Protein AF-A0A2W7R9S5-F1 (afdb_monomer_lite)

Structure (mmCIF, N/CA/C/O backbone):
data_AF-A0A2W7R9S5-F1
#
_entry.id   AF-A0A2W7R9S5-F1
#
loop_
_atom_site.group_PDB
_atom_site.id
_atom_site.type_symbol
_atom_site.label_atom_id
_atom_site.label_alt_id
_atom_site.label_comp_id
_atom_site.label_asym_id
_atom_site.label_entity_id
_atom_site.label_seq_id
_atom_site.pdbx_PDB_ins_code
_atom_site.Cartn_x
_atom_site.Cartn_y
_atom_site.Cartn_z
_atom_site.occupancy
_atom_site.B_iso_or_equiv
_atom_site.auth_seq_id
_atom_site.auth_comp_id
_atom_site.auth_asym_id
_atom_site.auth_atom_id
_atom_site.pdbx_PDB_model_num
ATOM 1 N N . MET A 1 1 ? 8.531 -10.442 -24.706 1.00 44.12 1 MET A N 1
ATOM 2 C CA . MET A 1 1 ? 7.177 -10.803 -24.237 1.00 44.12 1 MET A CA 1
ATOM 3 C C . MET A 1 1 ? 6.859 -9.852 -23.107 1.00 44.12 1 MET A C 1
ATOM 5 O O . MET A 1 1 ? 7.542 -9.917 -22.096 1.00 44.12 1 MET A O 1
ATOM 9 N N . ASN A 1 2 ? 5.912 -8.936 -23.299 1.00 53.72 2 ASN A N 1
ATOM 10 C CA . ASN A 1 2 ? 5.461 -8.076 -22.207 1.00 53.72 2 ASN A CA 1
ATOM 11 C C . ASN A 1 2 ? 4.530 -8.932 -21.348 1.00 53.72 2 ASN A C 1
ATOM 13 O O . ASN A 1 2 ? 3.397 -9.191 -21.748 1.00 53.72 2 ASN A O 1
ATOM 17 N N . GLY A 1 3 ? 5.057 -9.484 -20.255 1.00 62.78 3 GLY A N 1
ATOM 18 C CA . GLY A 1 3 ? 4.262 -10.271 -19.316 1.00 62.78 3 GLY A CA 1
ATOM 19 C C . GLY A 1 3 ? 3.148 -9.416 -18.717 1.00 62.78 3 GLY A C 1
ATOM 20 O O . GLY A 1 3 ? 3.340 -8.224 -18.473 1.00 62.78 3 GLY A O 1
ATOM 21 N N . LEU A 1 4 ? 1.980 -10.016 -18.497 1.00 78.75 4 LEU A N 1
ATOM 22 C CA . LEU A 1 4 ? 0.917 -9.368 -17.738 1.00 78.75 4 LEU A CA 1
ATOM 23 C C . LEU A 1 4 ? 1.326 -9.297 -16.260 1.00 78.75 4 LEU A C 1
ATOM 25 O O . LEU A 1 4 ? 1.887 -10.251 -15.711 1.00 78.75 4 LEU A O 1
ATOM 29 N N . TYR A 1 5 ? 1.027 -8.177 -15.613 1.00 82.12 5 TYR A N 1
ATOM 30 C CA . TYR A 1 5 ? 1.313 -7.945 -14.201 1.00 82.12 5 TYR A CA 1
ATOM 31 C C . TYR A 1 5 ? 0.081 -7.404 -13.482 1.00 82.12 5 TYR A C 1
ATOM 33 O O . TYR A 1 5 ? -0.820 -6.841 -14.104 1.00 82.12 5 TYR A O 1
ATOM 41 N N . GLU A 1 6 ? 0.066 -7.559 -12.163 1.00 84.19 6 GLU A N 1
ATOM 42 C CA . GLU A 1 6 ? -0.898 -6.911 -11.273 1.00 84.19 6 GLU A CA 1
ATOM 43 C C . GLU A 1 6 ? -0.166 -6.050 -10.247 1.00 84.19 6 GLU A C 1
ATOM 45 O O . GLU A 1 6 ? 0.884 -6.443 -9.730 1.00 84.19 6 GLU A O 1
ATOM 50 N N . GLY A 1 7 ? -0.729 -4.877 -9.956 1.00 83.62 7 GLY A N 1
ATOM 51 C CA . GLY A 1 7 ? -0.344 -4.065 -8.808 1.00 83.62 7 GLY A CA 1
ATOM 52 C C . GLY A 1 7 ? -1.130 -4.494 -7.572 1.00 83.62 7 GLY A C 1
ATOM 53 O O . GLY A 1 7 ? -2.324 -4.778 -7.669 1.00 83.62 7 GLY A O 1
ATOM 54 N N . TYR A 1 8 ? -0.477 -4.536 -6.418 1.00 85.25 8 TYR A N 1
ATOM 55 C CA . TYR A 1 8 ? -1.111 -4.884 -5.153 1.00 85.25 8 TYR A CA 1
ATOM 56 C C . TYR A 1 8 ? -0.517 -4.103 -3.986 1.00 85.25 8 TYR A C 1
ATOM 58 O O . TYR A 1 8 ? 0.637 -3.668 -4.032 1.00 85.25 8 TYR A O 1
ATOM 66 N N . HIS A 1 9 ? -1.317 -3.945 -2.935 1.00 86.25 9 HIS A N 1
ATOM 67 C CA . HIS A 1 9 ? -0.912 -3.311 -1.688 1.00 86.25 9 HIS A CA 1
ATOM 68 C C . HIS A 1 9 ? -0.803 -4.351 -0.573 1.00 86.25 9 HIS A C 1
ATOM 70 O O . HIS A 1 9 ? -1.650 -5.238 -0.469 1.00 86.25 9 HIS A O 1
ATOM 76 N N . ILE A 1 10 ? 0.221 -4.241 0.270 1.00 88.12 10 ILE A N 1
ATOM 77 C CA . ILE A 1 10 ? 0.314 -4.970 1.539 1.00 88.12 10 ILE A CA 1
ATOM 78 C C . ILE A 1 10 ? 0.270 -3.946 2.664 1.00 88.12 10 ILE A C 1
ATOM 80 O O . ILE A 1 10 ? 1.093 -3.034 2.672 1.00 88.12 10 ILE A O 1
ATOM 84 N N . PHE A 1 11 ? -0.634 -4.132 3.624 1.00 88.88 11 PHE A N 1
ATOM 85 C CA . PHE A 1 11 ? -0.638 -3.368 4.869 1.00 88.88 11 PHE A CA 1
ATOM 86 C C . PHE A 1 11 ? -0.362 -4.267 6.070 1.00 88.88 11 PHE A C 1
ATOM 88 O O . PHE A 1 11 ? -0.936 -5.349 6.211 1.00 88.88 11 PHE A O 1
ATOM 95 N N . GLU A 1 12 ? 0.518 -3.792 6.944 1.00 90.44 12 GLU A N 1
ATOM 96 C CA . GLU A 1 12 ? 0.793 -4.366 8.257 1.00 90.44 12 GLU A CA 1
ATOM 97 C C . GLU A 1 12 ? 0.348 -3.358 9.319 1.00 90.44 12 GLU A C 1
ATOM 99 O O . GLU A 1 12 ? 0.899 -2.258 9.396 1.00 90.44 12 GLU A O 1
ATOM 104 N N . PHE A 1 13 ? -0.661 -3.726 10.109 1.00 87.75 13 PHE A N 1
ATOM 105 C CA . PHE A 1 13 ? -1.199 -2.907 11.197 1.00 87.75 13 PHE A CA 1
ATOM 106 C C . PHE A 1 13 ? -0.615 -3.380 12.525 1.00 87.75 13 PHE A C 1
ATOM 108 O O . PHE A 1 13 ? -0.644 -4.574 12.824 1.00 87.75 13 PHE A O 1
ATOM 115 N N . LYS A 1 14 ? -0.090 -2.448 13.317 1.00 90.12 14 LYS A N 1
ATOM 116 C CA . LYS A 1 14 ? 0.531 -2.728 14.613 1.00 90.12 14 LYS A CA 1
ATOM 117 C C . LYS A 1 14 ? -0.383 -2.296 15.753 1.00 90.12 14 LYS A C 1
ATOM 119 O O . LYS A 1 14 ? -1.074 -1.289 15.654 1.00 90.12 14 LYS A O 1
ATOM 124 N N . GLU A 1 15 ? -0.320 -3.012 16.875 1.00 88.31 15 GLU A N 1
ATOM 125 C CA . GLU A 1 15 ? -1.142 -2.730 18.065 1.00 88.31 15 GLU A CA 1
ATOM 126 C C . GLU A 1 15 ? -0.933 -1.321 18.650 1.00 88.31 15 GLU A C 1
ATOM 128 O O . GLU A 1 15 ? -1.800 -0.808 19.353 1.00 88.31 15 GLU A O 1
ATOM 133 N N . ASP A 1 16 ? 0.195 -0.673 18.345 1.00 92.31 16 ASP A N 1
ATOM 134 C CA . ASP A 1 16 ? 0.508 0.695 18.773 1.00 92.31 16 ASP A CA 1
ATOM 135 C C . ASP A 1 16 ? -0.226 1.791 17.971 1.00 92.31 16 ASP A C 1
ATOM 137 O O . ASP A 1 16 ? -0.006 2.980 18.210 1.00 92.31 16 ASP A O 1
ATOM 141 N N . GLY A 1 17 ? -1.104 1.411 17.035 1.00 90.94 17 GLY A N 1
ATOM 142 C CA . GLY A 1 17 ? -1.856 2.339 16.188 1.00 90.94 17 GLY A CA 1
ATOM 143 C C . GLY A 1 17 ? -1.077 2.833 14.967 1.00 90.94 17 GLY A C 1
ATOM 144 O O . GLY A 1 17 ? -1.522 3.763 14.289 1.00 90.94 17 GLY A O 1
ATOM 145 N N . THR A 1 18 ? 0.077 2.234 14.661 1.00 94.62 18 THR A N 1
ATOM 146 C CA . THR A 1 18 ? 0.849 2.529 13.447 1.00 94.62 18 THR A CA 1
ATOM 147 C C . THR A 1 18 ? 0.656 1.468 12.368 1.00 94.62 18 THR A C 1
ATOM 149 O O . THR A 1 18 ? 0.285 0.326 12.640 1.00 94.62 18 THR A O 1
ATOM 152 N N . TYR A 1 19 ? 0.904 1.840 11.115 1.00 92.75 19 TYR A N 1
ATOM 153 C CA . TYR A 1 19 ? 0.874 0.906 9.994 1.00 92.75 19 TYR A CA 1
ATOM 154 C C . TYR A 1 19 ? 2.084 1.079 9.076 1.00 92.75 19 TYR A C 1
ATOM 156 O O . TYR A 1 19 ? 2.694 2.150 9.023 1.00 92.75 19 TYR A O 1
ATOM 164 N N . ILE A 1 20 ? 2.401 0.019 8.333 1.00 93.38 20 ILE A N 1
ATOM 165 C CA . ILE A 1 20 ? 3.337 0.035 7.204 1.00 93.38 20 ILE A CA 1
ATOM 166 C C . ILE A 1 20 ? 2.580 -0.414 5.954 1.00 93.38 20 ILE A C 1
ATOM 168 O O . ILE A 1 20 ? 1.843 -1.399 5.999 1.00 93.38 20 ILE A O 1
ATOM 172 N N . GLY A 1 21 ? 2.753 0.308 4.850 1.00 91.06 21 GLY A N 1
ATOM 173 C CA . GLY A 1 21 ? 2.172 0.008 3.547 1.00 91.06 21 GLY A CA 1
ATOM 174 C C . GLY A 1 21 ? 3.238 -0.217 2.480 1.00 91.06 21 GLY A C 1
ATOM 175 O O . GLY A 1 21 ? 4.208 0.532 2.389 1.00 91.06 21 GLY A O 1
ATOM 176 N N . GLU A 1 22 ? 3.047 -1.228 1.638 1.00 92.38 22 GLU A N 1
ATOM 177 C CA . GLU A 1 22 ? 3.882 -1.487 0.463 1.00 92.38 22 GLU A CA 1
ATOM 178 C C . GLU A 1 22 ? 3.009 -1.558 -0.786 1.00 92.38 22 GLU A C 1
ATOM 180 O O . GLU A 1 22 ? 2.068 -2.344 -0.843 1.00 92.38 22 GLU A O 1
ATOM 185 N N . MET A 1 23 ? 3.341 -0.765 -1.802 1.00 89.38 23 MET A N 1
ATOM 186 C CA . MET A 1 23 ? 2.694 -0.789 -3.112 1.00 89.38 23 MET A CA 1
ATOM 187 C C . MET A 1 23 ? 3.653 -1.448 -4.095 1.00 89.38 23 MET A C 1
ATOM 189 O O . MET A 1 23 ? 4.699 -0.881 -4.423 1.00 89.38 23 MET A O 1
ATOM 193 N N . ALA A 1 24 ? 3.313 -2.642 -4.563 1.00 89.25 24 ALA A N 1
ATOM 194 C CA . ALA A 1 24 ? 4.187 -3.474 -5.380 1.00 89.25 24 ALA A CA 1
ATOM 195 C C . ALA A 1 24 ? 3.478 -3.981 -6.638 1.00 89.25 24 ALA A C 1
ATOM 197 O O . ALA A 1 24 ? 2.264 -3.846 -6.786 1.00 89.25 24 ALA A O 1
ATOM 198 N N . ALA A 1 25 ? 4.246 -4.568 -7.550 1.00 88.19 25 ALA A N 1
ATOM 199 C CA . ALA A 1 25 ? 3.712 -5.350 -8.655 1.00 88.19 25 ALA A CA 1
ATOM 200 C C . ALA A 1 25 ? 4.368 -6.717 -8.734 1.00 88.19 25 ALA A C 1
ATOM 202 O O . ALA A 1 25 ? 5.532 -6.893 -8.372 1.00 88.19 25 ALA A O 1
ATOM 203 N N . ARG A 1 26 ? 3.614 -7.677 -9.257 1.00 89.06 26 ARG A N 1
ATOM 204 C CA . ARG A 1 26 ? 4.095 -9.026 -9.543 1.00 89.06 26 ARG A CA 1
ATOM 205 C C . ARG A 1 26 ? 3.560 -9.528 -10.872 1.00 89.06 26 ARG A C 1
ATOM 207 O O . ARG A 1 26 ? 2.536 -9.046 -11.360 1.00 89.06 26 ARG A O 1
ATOM 214 N N . THR A 1 27 ? 4.238 -10.511 -11.445 1.00 88.56 27 THR A N 1
ATOM 215 C CA . THR A 1 27 ? 3.748 -11.222 -12.630 1.00 88.56 27 THR A CA 1
ATOM 216 C C . THR A 1 27 ? 2.412 -11.907 -12.320 1.00 88.56 27 THR A C 1
ATOM 218 O O . THR A 1 27 ? 2.197 -12.402 -11.209 1.00 88.56 27 THR A O 1
ATOM 221 N N . LEU A 1 28 ? 1.493 -11.956 -13.289 1.00 84.69 28 LEU A N 1
ATOM 222 C CA . LEU A 1 28 ? 0.203 -12.622 -13.070 1.00 84.69 28 LEU A CA 1
ATOM 223 C C . LEU A 1 28 ? 0.349 -14.134 -12.867 1.00 84.69 28 LEU A C 1
ATOM 225 O O . LEU A 1 28 ? -0.336 -14.682 -12.001 1.00 84.69 28 LEU A O 1
ATOM 229 N N . ASP A 1 29 ? 1.245 -14.769 -13.625 1.00 86.69 29 ASP A N 1
ATOM 230 C CA . ASP A 1 29 ? 1.350 -16.229 -13.706 1.00 86.69 29 ASP A CA 1
ATOM 231 C C . ASP A 1 29 ? 2.208 -16.823 -12.584 1.00 86.69 29 ASP A C 1
ATOM 233 O O . ASP A 1 29 ? 1.790 -17.757 -11.904 1.00 86.69 29 ASP A O 1
ATOM 237 N N . THR A 1 30 ? 3.413 -16.279 -12.371 1.00 89.69 30 THR A N 1
ATOM 238 C CA . THR A 1 30 ? 4.369 -16.814 -11.385 1.00 89.69 30 THR A CA 1
ATOM 239 C C . THR A 1 30 ? 4.258 -16.146 -10.020 1.00 89.69 30 THR A C 1
ATOM 241 O O . THR A 1 30 ? 4.834 -16.645 -9.056 1.00 89.69 30 THR A O 1
ATOM 244 N N . LYS A 1 31 ? 3.517 -15.032 -9.924 1.00 89.62 31 LYS A N 1
ATOM 245 C CA . LYS A 1 31 ? 3.448 -14.175 -8.731 1.00 89.62 31 LYS A CA 1
ATOM 246 C C . LYS A 1 31 ? 4.824 -13.666 -8.281 1.00 89.62 31 LYS A C 1
ATOM 248 O O . LYS A 1 31 ? 5.001 -13.306 -7.120 1.00 89.62 31 LYS A O 1
ATOM 253 N N . GLU A 1 32 ? 5.783 -13.604 -9.202 1.00 90.62 32 GLU A N 1
ATOM 254 C CA . GLU A 1 32 ? 7.132 -13.106 -8.955 1.00 90.62 32 GLU A CA 1
ATOM 255 C C . GLU A 1 32 ? 7.119 -11.584 -8.839 1.00 90.62 32 GLU A C 1
ATOM 257 O O . GLU A 1 32 ? 6.530 -10.896 -9.674 1.00 90.62 32 GLU A O 1
ATOM 262 N N . LEU A 1 33 ? 7.762 -11.067 -7.793 1.00 89.75 33 LEU A N 1
ATOM 263 C CA . LEU A 1 33 ? 7.865 -9.638 -7.532 1.00 89.75 33 LEU A CA 1
ATOM 264 C C . LEU A 1 33 ? 8.634 -8.939 -8.661 1.00 89.75 33 LEU A C 1
ATOM 266 O O . LEU A 1 33 ? 9.788 -9.260 -8.927 1.00 89.75 33 LEU A O 1
ATOM 270 N N . ILE A 1 34 ? 8.002 -7.935 -9.262 1.00 89.06 34 ILE A N 1
ATOM 271 C CA . ILE A 1 34 ? 8.607 -7.062 -10.273 1.00 89.06 34 ILE A CA 1
ATOM 272 C C . ILE A 1 34 ? 9.317 -5.890 -9.591 1.00 89.06 34 ILE A C 1
ATOM 274 O O . ILE A 1 34 ? 10.426 -5.524 -9.966 1.00 89.06 34 ILE A O 1
ATOM 278 N N . GLY A 1 35 ? 8.686 -5.305 -8.573 1.00 89.44 35 GLY A N 1
ATOM 279 C CA . GLY A 1 35 ? 9.234 -4.168 -7.845 1.00 89.44 35 GLY A CA 1
ATOM 280 C C . GLY A 1 35 ? 8.169 -3.405 -7.071 1.00 89.44 35 GLY A C 1
ATOM 281 O O . GLY A 1 35 ? 7.024 -3.843 -6.946 1.00 89.44 35 GLY A O 1
ATOM 282 N N . TYR A 1 36 ? 8.564 -2.242 -6.569 1.00 89.69 36 TYR A N 1
ATOM 283 C CA . TYR A 1 36 ? 7.776 -1.372 -5.710 1.00 89.69 36 TYR A CA 1
ATOM 284 C C . TYR A 1 36 ? 7.533 -0.033 -6.392 1.00 89.69 36 TYR A C 1
ATOM 286 O O . TYR A 1 36 ? 8.413 0.528 -7.041 1.00 89.69 36 TYR A O 1
ATOM 294 N N . ARG A 1 37 ? 6.323 0.486 -6.218 1.00 86.94 37 ARG A N 1
ATOM 295 C CA . ARG A 1 37 ? 5.943 1.849 -6.596 1.00 86.94 37 ARG A CA 1
ATOM 296 C C . ARG A 1 37 ? 6.020 2.798 -5.404 1.00 86.94 37 ARG A C 1
ATOM 298 O O . ARG A 1 37 ? 6.276 3.989 -5.578 1.00 86.94 37 ARG A O 1
ATOM 305 N N . GLY A 1 38 ? 5.811 2.268 -4.203 1.00 89.25 38 GLY A N 1
ATOM 306 C CA . GLY A 1 38 ? 5.909 3.038 -2.980 1.00 89.25 38 GLY A CA 1
ATOM 307 C C . GLY A 1 38 ? 5.963 2.177 -1.730 1.00 89.25 38 GLY A C 1
ATOM 308 O O . GLY A 1 38 ? 5.537 1.022 -1.722 1.00 89.25 38 GLY A O 1
ATOM 309 N N . ILE A 1 39 ? 6.504 2.774 -0.680 1.00 92.31 39 ILE A N 1
ATOM 310 C CA . ILE A 1 39 ? 6.428 2.303 0.697 1.00 92.31 39 ILE A CA 1
ATOM 311 C C . ILE A 1 39 ? 5.972 3.473 1.559 1.00 92.31 39 ILE A C 1
ATOM 313 O O . ILE A 1 39 ? 6.348 4.622 1.317 1.00 92.31 39 ILE A O 1
ATOM 317 N N . GLU A 1 40 ? 5.171 3.195 2.568 1.00 92.38 40 GLU A N 1
ATOM 318 C CA . GLU A 1 40 ? 4.676 4.212 3.481 1.00 92.38 40 GLU A CA 1
ATOM 319 C C . GLU A 1 40 ? 4.581 3.689 4.905 1.00 92.38 40 GLU A C 1
ATOM 321 O O . GLU A 1 40 ? 4.464 2.491 5.148 1.00 92.38 40 GLU A O 1
ATOM 326 N N . GLU A 1 41 ? 4.629 4.616 5.847 1.00 93.12 41 GLU A N 1
ATOM 327 C CA . GLU A 1 41 ? 4.256 4.385 7.230 1.00 93.12 41 GLU A CA 1
ATOM 328 C C . GLU A 1 41 ? 3.352 5.523 7.693 1.00 93.12 41 GLU A C 1
ATOM 330 O O . GLU A 1 41 ? 3.383 6.652 7.179 1.00 93.12 41 GLU A O 1
ATOM 335 N N . GLY A 1 42 ? 2.513 5.211 8.665 1.00 93.25 42 GLY A N 1
ATOM 336 C CA . GLY A 1 42 ? 1.539 6.159 9.153 1.00 93.25 42 GLY A CA 1
ATOM 337 C C . GLY A 1 42 ? 0.869 5.706 10.427 1.00 93.25 42 GLY A C 1
ATOM 338 O O . GLY A 1 42 ? 1.259 4.722 11.058 1.00 93.25 42 GLY A O 1
ATOM 339 N N . ILE A 1 43 ? -0.155 6.458 10.793 1.00 94.81 43 ILE A N 1
ATOM 340 C CA . ILE A 1 43 ? -1.053 6.128 11.894 1.00 94.81 43 ILE A CA 1
ATOM 341 C C . ILE A 1 43 ? -2.385 5.666 11.327 1.00 94.81 43 ILE A C 1
ATOM 343 O O . ILE A 1 43 ? -2.793 6.111 10.251 1.00 94.81 43 ILE A O 1
ATOM 347 N N . TYR A 1 44 ? -3.066 4.788 12.049 1.00 92.25 44 TYR A N 1
ATOM 348 C CA . TYR A 1 44 ? -4.424 4.400 11.711 1.00 92.25 44 TYR A CA 1
ATOM 349 C C . TYR A 1 44 ? -5.344 4.511 12.921 1.00 92.25 44 TYR A C 1
ATOM 351 O O . TYR A 1 44 ? -4.933 4.359 14.070 1.00 92.25 44 TYR A O 1
ATOM 359 N N . VAL A 1 45 ? -6.615 4.780 12.644 1.00 91.88 45 VAL A N 1
ATOM 360 C CA . VAL A 1 45 ? -7.686 4.785 13.639 1.00 91.88 45 VAL A CA 1
ATOM 361 C C . VAL A 1 45 ? -8.833 3.947 13.102 1.00 91.88 45 VAL A C 1
ATOM 363 O O . VAL A 1 45 ? -9.183 4.055 11.926 1.00 91.88 45 VAL A O 1
ATOM 366 N N . ILE A 1 46 ? -9.420 3.126 13.969 1.00 89.00 46 ILE A N 1
ATOM 367 C CA . ILE A 1 46 ? -10.624 2.351 13.670 1.00 89.00 46 ILE A CA 1
ATOM 368 C C . ILE A 1 46 ? -11.784 2.991 14.426 1.00 89.00 46 ILE A C 1
ATOM 370 O O . ILE A 1 46 ? -11.746 3.080 15.652 1.00 89.00 46 ILE A O 1
ATOM 374 N N . ASN A 1 47 ? -12.805 3.429 13.695 1.00 88.19 47 ASN A N 1
ATOM 375 C CA . ASN A 1 47 ? -14.077 3.865 14.262 1.00 88.19 47 ASN A CA 1
ATOM 376 C C . ASN A 1 47 ? -15.191 3.050 13.610 1.00 88.19 47 ASN A C 1
ATOM 378 O O . ASN A 1 47 ? -15.354 3.098 12.390 1.00 88.19 47 ASN A O 1
ATOM 382 N N . GLU A 1 48 ? -15.941 2.305 14.425 1.00 86.75 48 GLU A N 1
ATOM 383 C CA . GLU A 1 48 ? -16.908 1.311 13.941 1.00 86.75 48 GLU A CA 1
ATOM 384 C C . GLU A 1 48 ? -16.215 0.342 12.966 1.00 86.75 48 GLU A C 1
ATOM 386 O O . GLU A 1 48 ? -15.224 -0.281 13.342 1.00 86.75 48 GLU A O 1
ATOM 391 N N . ASN A 1 49 ? -16.668 0.272 11.712 1.00 84.94 49 ASN A N 1
ATOM 392 C CA . ASN A 1 49 ? -16.077 -0.589 10.687 1.00 84.94 49 ASN A CA 1
ATOM 393 C C . ASN A 1 49 ? -15.224 0.197 9.668 1.00 84.94 49 ASN A C 1
ATOM 395 O O . ASN A 1 49 ? -14.888 -0.331 8.607 1.00 84.94 49 ASN A O 1
ATOM 399 N N . LYS A 1 50 ? -14.864 1.457 9.961 1.00 85.75 50 LYS A N 1
ATOM 400 C CA . LYS A 1 50 ? -14.039 2.306 9.087 1.00 85.75 50 LYS A CA 1
ATOM 401 C C . LYS A 1 50 ? -12.630 2.460 9.655 1.00 85.75 50 LYS A C 1
ATOM 403 O O . LYS A 1 50 ? -12.449 2.953 10.769 1.00 85.75 50 LYS A O 1
ATOM 408 N N . ILE A 1 51 ? -11.635 2.100 8.849 1.00 88.44 51 ILE A N 1
ATOM 409 C CA . ILE A 1 51 ? -10.229 2.420 9.090 1.00 88.44 51 ILE A CA 1
ATOM 410 C C . ILE A 1 51 ? -9.895 3.718 8.362 1.00 88.44 51 ILE A C 1
ATOM 412 O O . ILE A 1 51 ? -10.079 3.823 7.148 1.00 88.44 51 ILE A O 1
ATOM 416 N N . THR A 1 52 ? -9.365 4.684 9.104 1.00 89.81 52 THR A N 1
ATOM 417 C CA . THR A 1 52 ? -8.737 5.888 8.557 1.00 89.81 52 THR A CA 1
ATOM 418 C C . THR A 1 52 ? -7.236 5.768 8.736 1.00 89.81 52 THR A C 1
ATOM 420 O O . THR A 1 52 ? -6.764 5.609 9.859 1.00 89.81 52 THR A O 1
ATOM 423 N N . MET A 1 53 ? -6.494 5.851 7.638 1.00 89.62 53 MET A N 1
ATOM 424 C CA . MET A 1 53 ? -5.037 5.789 7.611 1.00 89.62 53 MET A CA 1
ATOM 425 C C . MET A 1 53 ? -4.493 7.156 7.214 1.00 89.62 53 MET A C 1
ATOM 427 O O . MET A 1 53 ? -4.887 7.705 6.185 1.00 89.62 53 MET A O 1
ATOM 431 N N . THR A 1 54 ? -3.578 7.691 8.014 1.00 90.56 54 THR A N 1
ATOM 432 C CA . THR A 1 54 ? -2.890 8.954 7.741 1.00 90.56 54 THR A CA 1
ATOM 433 C C . THR A 1 54 ? -1.413 8.667 7.537 1.00 90.56 54 THR A C 1
ATOM 435 O O . THR A 1 54 ? -0.703 8.306 8.483 1.00 90.56 54 THR A O 1
ATOM 438 N N . ARG A 1 55 ? -0.939 8.856 6.303 1.00 89.75 55 ARG A N 1
ATOM 439 C CA . ARG A 1 55 ? 0.478 8.719 5.959 1.00 89.75 55 ARG A CA 1
ATOM 440 C C . ARG A 1 55 ? 1.296 9.788 6.683 1.00 89.75 55 ARG A C 1
ATOM 442 O O . ARG A 1 55 ? 1.047 10.980 6.505 1.00 89.75 55 ARG A O 1
ATOM 449 N N . THR A 1 56 ? 2.292 9.372 7.462 1.00 90.56 56 THR A N 1
ATOM 450 C CA . THR A 1 56 ? 3.237 10.284 8.135 1.00 90.56 56 THR A CA 1
ATOM 451 C C . THR A 1 56 ? 4.573 10.355 7.407 1.00 90.56 56 THR A C 1
ATOM 453 O O . THR A 1 56 ? 5.248 11.384 7.459 1.00 90.56 56 THR A O 1
ATOM 456 N N . LYS A 1 57 ? 4.942 9.288 6.692 1.00 91.62 57 LYS A N 1
ATOM 457 C CA . LYS A 1 57 ? 6.153 9.219 5.877 1.00 91.62 57 LYS A CA 1
ATOM 458 C C . LYS A 1 57 ? 5.928 8.288 4.694 1.00 91.62 57 LYS A C 1
ATOM 460 O O . LYS A 1 57 ? 5.335 7.222 4.829 1.00 91.62 57 LYS A O 1
ATOM 465 N N . GLY A 1 58 ? 6.432 8.685 3.535 1.00 90.12 58 GLY A N 1
ATOM 466 C CA . GLY A 1 58 ? 6.338 7.903 2.314 1.00 90.12 58 GLY A CA 1
ATOM 467 C C . GLY A 1 58 ? 7.624 7.971 1.513 1.00 90.12 58 GLY A C 1
ATOM 468 O O . GLY A 1 58 ? 8.374 8.947 1.573 1.00 90.12 58 GLY A O 1
ATOM 469 N N . PHE A 1 59 ? 7.866 6.921 0.744 1.00 90.06 59 PHE A N 1
ATOM 470 C CA . PHE A 1 59 ? 8.767 6.951 -0.391 1.00 90.06 59 PHE A CA 1
ATOM 471 C C . PHE A 1 59 ? 7.989 6.420 -1.578 1.00 90.06 59 PHE A C 1
ATOM 473 O O . PHE A 1 59 ? 7.445 5.319 -1.520 1.00 90.06 59 PHE A O 1
ATOM 480 N N . SER A 1 60 ? 7.915 7.187 -2.651 1.00 86.62 60 SER A N 1
ATOM 481 C CA . SER A 1 60 ? 7.199 6.778 -3.849 1.00 86.62 60 SER A CA 1
ATOM 482 C C . SER A 1 60 ? 7.942 7.246 -5.084 1.00 86.62 60 SER A C 1
ATOM 484 O O . SER A 1 60 ? 8.747 8.174 -5.047 1.00 86.62 60 SER A O 1
ATOM 486 N N . ARG A 1 61 ? 7.694 6.574 -6.202 1.00 78.06 61 ARG A N 1
ATOM 487 C CA . ARG A 1 61 ? 8.090 7.057 -7.523 1.00 78.06 61 ARG A CA 1
ATOM 488 C C . ARG A 1 61 ? 6.829 7.445 -8.281 1.00 78.06 61 ARG A C 1
ATOM 490 O O . ARG A 1 61 ? 5.883 6.661 -8.394 1.00 78.06 61 ARG A O 1
ATOM 497 N N . ASN A 1 62 ? 6.799 8.675 -8.790 1.00 67.06 62 ASN A N 1
ATOM 498 C CA . ASN A 1 62 ? 5.682 9.151 -9.597 1.00 67.06 62 ASN A CA 1
ATOM 499 C C . ASN A 1 62 ? 5.718 8.470 -10.976 1.00 67.06 62 ASN A C 1
ATOM 501 O O . ASN A 1 62 ? 6.770 8.403 -11.603 1.00 67.06 62 ASN A O 1
ATOM 505 N N . ILE A 1 63 ? 4.562 8.014 -11.470 1.00 61.69 63 ILE A N 1
ATOM 506 C CA . ILE A 1 63 ? 4.413 7.473 -12.834 1.00 61.69 63 ILE A CA 1
ATOM 507 C C . ILE A 1 63 ? 4.771 8.503 -13.919 1.00 61.69 63 ILE A C 1
ATOM 509 O O . ILE A 1 63 ? 5.134 8.132 -15.027 1.00 61.69 63 ILE A O 1
ATOM 513 N N . ASN A 1 64 ? 4.693 9.791 -13.583 1.00 58.81 64 ASN A N 1
ATOM 514 C CA . ASN A 1 64 ? 5.023 10.912 -14.458 1.00 58.81 64 ASN A CA 1
ATOM 515 C C . ASN A 1 64 ? 6.441 11.466 -14.222 1.00 58.81 64 ASN A C 1
ATOM 517 O O . ASN A 1 64 ? 6.753 12.546 -14.723 1.00 58.81 64 ASN A O 1
ATOM 521 N N . ASP A 1 65 ? 7.279 10.805 -13.416 1.00 61.44 65 ASP A N 1
ATOM 522 C CA . ASP A 1 65 ? 8.660 11.240 -13.188 1.00 61.44 65 ASP A CA 1
ATOM 523 C C . ASP A 1 65 ? 9.453 11.153 -14.510 1.00 61.44 65 ASP A C 1
ATOM 525 O O . ASP A 1 65 ? 9.597 10.066 -15.060 1.00 61.44 65 ASP A O 1
ATOM 529 N N . PRO A 1 66 ? 9.983 12.262 -15.056 1.00 54.44 66 PRO A N 1
ATOM 530 C CA . PRO A 1 66 ? 10.654 12.265 -16.356 1.00 54.44 66 PRO A CA 1
ATOM 531 C C . PRO A 1 66 ? 11.987 11.500 -16.371 1.00 54.44 66 PRO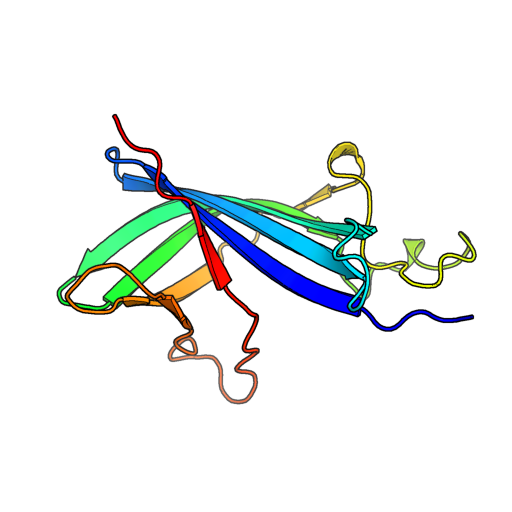 A C 1
ATOM 533 O O . PRO A 1 66 ? 12.535 11.276 -17.447 1.00 54.44 66 PRO A O 1
ATOM 536 N N . SER A 1 67 ? 12.507 11.054 -15.219 1.00 56.75 67 SER A N 1
ATOM 537 C CA . SER A 1 67 ? 13.637 10.108 -15.173 1.00 56.75 67 SER A CA 1
ATOM 538 C C . SER A 1 67 ? 13.284 8.692 -15.667 1.00 56.75 67 SER A C 1
ATOM 540 O O . SER A 1 67 ? 14.161 7.842 -15.765 1.00 56.75 67 SER A O 1
ATOM 542 N N . PHE A 1 68 ? 12.019 8.461 -16.032 1.00 57.81 68 PHE A N 1
ATOM 543 C CA . PHE A 1 68 ? 11.443 7.228 -16.582 1.00 57.81 68 PHE A CA 1
ATOM 544 C C . PHE A 1 68 ? 11.902 6.862 -18.005 1.00 57.81 68 PHE A C 1
ATOM 546 O O . PHE A 1 68 ? 11.489 5.846 -18.559 1.00 57.81 68 PHE A O 1
ATOM 553 N N . VAL A 1 69 ? 12.743 7.674 -18.635 1.00 47.00 69 VAL A N 1
ATOM 554 C CA . VAL A 1 69 ? 13.086 7.517 -20.050 1.00 47.00 69 VAL A CA 1
ATOM 555 C C . VAL A 1 69 ? 14.539 7.056 -20.181 1.00 47.00 69 VAL A C 1
ATOM 557 O O . VAL A 1 69 ? 15.380 7.904 -20.436 1.00 47.00 69 VAL A O 1
ATOM 560 N N . ASP A 1 70 ? 14.840 5.765 -19.938 1.00 49.12 70 ASP A N 1
ATOM 561 C CA . ASP A 1 70 ? 15.863 5.006 -20.716 1.00 49.12 70 ASP A CA 1
ATOM 562 C C . ASP A 1 70 ? 16.227 3.575 -20.243 1.00 49.12 70 ASP A C 1
ATOM 564 O O . ASP A 1 70 ? 17.116 2.958 -20.831 1.00 49.12 70 ASP A O 1
ATOM 568 N N . ASP A 1 71 ? 15.601 2.971 -19.225 1.00 54.25 71 ASP A N 1
ATOM 569 C CA . ASP A 1 71 ? 16.095 1.661 -18.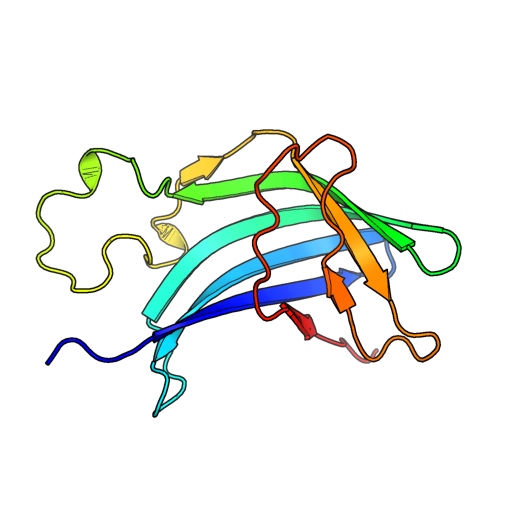739 1.00 54.25 71 ASP A CA 1
ATOM 570 C C . ASP A 1 71 ? 15.662 0.437 -19.584 1.00 54.25 71 ASP A C 1
ATOM 572 O O . ASP A 1 71 ? 16.093 -0.684 -19.313 1.00 54.25 71 ASP A O 1
ATOM 576 N N . ASN A 1 72 ? 14.858 0.631 -20.641 1.00 56.25 72 ASN A N 1
ATOM 577 C CA . ASN A 1 72 ? 14.233 -0.432 -21.449 1.00 56.25 72 ASN A CA 1
ATOM 578 C C . ASN A 1 72 ? 13.410 -1.454 -20.631 1.00 56.25 72 ASN A C 1
ATOM 580 O O . ASN A 1 72 ? 13.082 -2.531 -21.143 1.00 56.25 72 ASN A O 1
ATOM 584 N N . SER A 1 73 ? 13.055 -1.145 -19.379 1.00 59.88 73 SER A N 1
ATOM 585 C CA 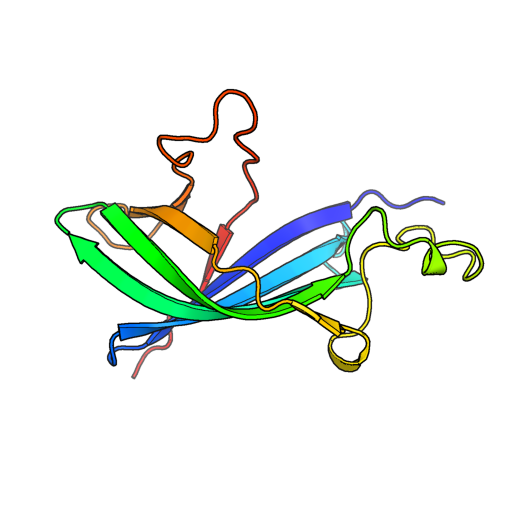. SER A 1 73 ? 12.193 -1.994 -18.566 1.00 59.88 73 SER A CA 1
ATOM 586 C C . SER A 1 73 ? 10.784 -2.015 -19.159 1.00 59.88 73 SER A C 1
ATOM 588 O O . SER A 1 73 ? 10.232 -0.968 -19.501 1.00 59.88 73 SER A O 1
ATOM 590 N N . PRO A 1 74 ? 10.133 -3.187 -19.246 1.00 58.09 74 PRO A N 1
ATOM 591 C CA . PRO A 1 74 ? 8.710 -3.248 -19.560 1.00 58.09 74 PRO A CA 1
ATOM 592 C C . PRO A 1 74 ? 7.830 -2.654 -18.440 1.00 58.09 74 PRO A C 1
ATOM 594 O O . PRO A 1 74 ? 6.631 -2.482 -18.657 1.00 58.09 74 PRO A O 1
ATOM 597 N N . PHE A 1 75 ? 8.399 -2.331 -17.265 1.00 63.88 75 PHE A N 1
ATOM 598 C CA . PHE A 1 75 ? 7.681 -1.868 -16.069 1.00 63.88 75 PHE A CA 1
ATOM 599 C C . PHE A 1 75 ? 8.379 -0.683 -15.374 1.00 63.88 75 PHE A C 1
ATOM 601 O O . PHE A 1 75 ? 8.767 -0.798 -14.210 1.00 63.88 75 PHE A O 1
ATOM 608 N N . PRO A 1 76 ? 8.532 0.485 -16.018 1.00 61.25 76 PRO A N 1
ATOM 609 C CA . PRO A 1 76 ? 9.455 1.509 -15.523 1.00 61.25 76 PRO A CA 1
ATOM 610 C C . PRO A 1 76 ? 8.920 2.272 -14.286 1.00 61.25 76 PRO A C 1
ATOM 612 O O . PRO A 1 76 ? 9.591 3.132 -13.725 1.00 61.25 76 PRO A O 1
ATOM 615 N N . THR A 1 77 ? 7.704 1.944 -13.817 1.00 72.00 77 THR A N 1
ATOM 616 C CA . THR A 1 77 ? 7.092 2.480 -12.586 1.00 72.00 77 THR A CA 1
ATOM 617 C C . THR A 1 77 ? 7.412 1.662 -11.336 1.00 72.00 77 THR A C 1
ATOM 619 O O . THR A 1 77 ? 7.122 2.125 -10.233 1.00 72.00 77 THR A O 1
ATOM 622 N N . PHE A 1 78 ? 7.921 0.434 -11.486 1.00 81.25 78 PHE A N 1
ATOM 623 C CA . PHE A 1 78 ? 8.185 -0.483 -10.376 1.00 81.25 78 PHE A CA 1
ATOM 624 C C . PHE A 1 78 ? 9.686 -0.708 -10.243 1.00 81.25 78 PHE A C 1
ATOM 626 O O . PHE A 1 78 ? 10.323 -1.250 -11.140 1.00 81.25 78 PHE A O 1
ATOM 633 N N . VAL A 1 79 ? 10.243 -0.290 -9.111 1.00 84.44 79 VAL A N 1
ATOM 634 C CA . VAL A 1 79 ? 11.688 -0.270 -8.863 1.00 84.44 79 VAL A CA 1
ATOM 635 C C . VAL A 1 79 ? 12.040 -1.032 -7.581 1.00 84.44 79 VAL A C 1
ATOM 637 O O . VAL A 1 79 ? 11.163 -1.291 -6.751 1.00 84.44 79 VAL A O 1
ATOM 640 N N . PRO A 1 80 ? 13.309 -1.409 -7.367 1.00 88.12 80 PRO A N 1
ATOM 641 C CA . PRO A 1 80 ? 13.771 -1.871 -6.059 1.00 88.12 80 PRO A CA 1
ATOM 642 C C . PRO A 1 80 ? 13.453 -0.865 -4.934 1.00 88.12 80 PRO A C 1
ATOM 644 O O . PRO A 1 80 ? 13.409 0.343 -5.174 1.00 88.12 80 PRO A O 1
ATOM 647 N N . LYS A 1 81 ? 13.233 -1.339 -3.694 1.00 88.75 81 LYS A N 1
ATOM 648 C CA . LYS A 1 81 ? 12.827 -0.472 -2.558 1.00 88.75 81 LYS A CA 1
ATOM 649 C C . LYS A 1 81 ? 13.804 0.679 -2.301 1.00 88.75 81 LYS A C 1
ATOM 651 O O . LYS A 1 81 ? 13.379 1.769 -1.938 1.00 88.75 81 LYS A O 1
ATOM 656 N N . ASP A 1 82 ? 15.097 0.436 -2.475 1.00 86.88 82 ASP A N 1
ATOM 657 C CA . ASP A 1 82 ? 16.178 1.403 -2.266 1.00 86.88 82 ASP A CA 1
ATOM 658 C C . ASP A 1 82 ? 16.269 2.479 -3.363 1.00 86.88 82 ASP A C 1
ATOM 660 O O . ASP A 1 82 ? 16.936 3.492 -3.167 1.00 86.88 82 ASP A O 1
ATOM 664 N N . ALA A 1 83 ? 15.559 2.307 -4.482 1.00 84.94 83 ALA A N 1
ATOM 665 C CA . ALA A 1 83 ? 15.442 3.298 -5.554 1.00 84.94 83 ALA A CA 1
ATOM 666 C C . ALA A 1 83 ? 14.214 4.228 -5.412 1.00 84.94 83 ALA A C 1
ATOM 668 O O . ALA A 1 83 ? 14.005 5.120 -6.251 1.00 84.94 83 ALA A O 1
ATOM 669 N N . LEU A 1 84 ? 13.393 4.028 -4.373 1.00 86.88 84 LEU A N 1
ATOM 670 C CA . LEU A 1 84 ? 12.271 4.906 -4.041 1.00 86.88 84 LEU A CA 1
ATOM 671 C C . LEU A 1 84 ? 12.777 6.229 -3.455 1.00 86.88 84 LEU A C 1
ATOM 673 O O . LEU A 1 84 ? 13.746 6.269 -2.697 1.00 86.88 84 LEU A O 1
ATOM 677 N N . ILE A 1 85 ? 12.099 7.322 -3.795 1.00 86.31 85 ILE A N 1
ATOM 678 C CA . ILE A 1 85 ? 12.464 8.673 -3.356 1.00 86.31 85 ILE A CA 1
ATOM 679 C C . ILE A 1 85 ? 11.455 9.189 -2.324 1.00 86.31 85 ILE A C 1
ATOM 681 O O . ILE A 1 85 ? 10.292 8.793 -2.385 1.00 86.31 85 ILE A O 1
ATOM 685 N N . PRO A 1 86 ? 11.863 10.044 -1.366 1.00 88.19 86 PRO A N 1
ATOM 686 C CA . PRO A 1 86 ? 10.951 10.574 -0.356 1.00 88.19 86 PRO A CA 1
ATOM 687 C C . PRO A 1 86 ? 9.724 11.259 -0.970 1.00 88.19 86 PRO A C 1
ATOM 689 O O . PRO A 1 86 ? 9.851 12.131 -1.829 1.00 88.19 86 PRO A O 1
ATOM 692 N N . ASP A 1 87 ? 8.548 10.893 -0.473 1.00 82.38 87 ASP A N 1
ATOM 693 C CA . ASP A 1 87 ? 7.249 11.445 -0.840 1.00 82.38 87 ASP A CA 1
ATOM 694 C C . ASP A 1 87 ? 6.490 11.800 0.442 1.00 82.38 87 ASP A C 1
ATOM 696 O O . ASP A 1 87 ? 5.861 10.962 1.088 1.00 82.38 87 ASP A O 1
ATOM 700 N N . ASN A 1 88 ? 6.589 13.073 0.821 1.00 66.94 88 ASN A N 1
ATOM 701 C CA . ASN A 1 88 ? 6.031 13.593 2.068 1.00 66.94 88 ASN A CA 1
ATOM 702 C C . ASN A 1 88 ? 4.652 14.240 1.879 1.00 66.94 88 ASN A C 1
ATOM 704 O O . ASN A 1 88 ? 4.227 15.020 2.730 1.00 66.94 88 ASN A O 1
ATOM 708 N N . GLY A 1 89 ? 3.950 13.970 0.772 1.00 71.31 89 GLY A N 1
ATOM 709 C CA . GLY A 1 89 ? 2.565 14.422 0.644 1.00 71.31 89 GLY A CA 1
ATOM 710 C C . GLY A 1 89 ? 1.710 13.798 1.758 1.00 71.31 89 GLY A C 1
ATOM 711 O O . GLY A 1 89 ? 1.689 12.575 1.872 1.00 71.31 89 GLY A O 1
ATOM 712 N N . PRO A 1 90 ? 1.018 14.553 2.618 1.00 69.44 90 PRO A N 1
ATOM 713 C CA . PRO A 1 90 ? 0.034 13.930 3.491 1.00 69.44 90 PRO A CA 1
ATOM 714 C C . PRO A 1 90 ? -1.054 13.300 2.614 1.00 69.44 90 PRO A C 1
ATOM 716 O O . PRO A 1 90 ? -1.589 13.950 1.715 1.00 69.44 90 PRO A O 1
ATOM 719 N N . GLN A 1 91 ? -1.347 12.026 2.857 1.00 74.75 91 GLN A N 1
ATOM 720 C CA . GLN A 1 91 ? -2.408 11.299 2.173 1.00 74.75 91 GLN A CA 1
ATOM 721 C C . GLN A 1 91 ? -3.260 10.599 3.223 1.00 74.75 91 GLN A C 1
ATOM 723 O O . GLN A 1 91 ? -2.733 9.916 4.104 1.00 74.75 91 GLN A O 1
ATOM 728 N N . GLU A 1 92 ? -4.572 10.791 3.121 1.00 78.81 92 GLU A N 1
ATOM 729 C CA . GLU A 1 92 ? -5.543 10.015 3.879 1.00 78.81 92 GLU A CA 1
ATOM 730 C C . GLU A 1 92 ? -6.129 8.928 2.987 1.00 78.81 92 GLU A C 1
ATOM 732 O O . GLU A 1 92 ? -6.523 9.178 1.842 1.00 78.81 92 GLU A O 1
ATOM 737 N N . ILE A 1 93 ? -6.152 7.711 3.519 1.00 78.62 93 ILE A N 1
ATOM 738 C CA . ILE A 1 93 ? -6.678 6.526 2.851 1.00 78.62 93 ILE A CA 1
ATOM 739 C C . ILE A 1 93 ? -7.723 5.906 3.774 1.00 78.62 93 ILE A C 1
ATOM 741 O O . ILE A 1 93 ? -7.517 5.817 4.985 1.00 78.62 93 ILE A O 1
ATOM 745 N N . TYR A 1 94 ? -8.850 5.486 3.207 1.00 82.38 94 TYR A N 1
ATOM 746 C CA . TYR A 1 94 ? -9.967 4.945 3.970 1.00 82.38 94 TYR A CA 1
ATOM 747 C C . TYR A 1 94 ? -10.286 3.520 3.515 1.00 82.38 94 TYR A C 1
ATOM 749 O O . TYR A 1 94 ? -10.277 3.226 2.319 1.00 82.38 94 TYR A O 1
ATOM 757 N N . TYR A 1 95 ? -10.603 2.646 4.468 1.00 82.81 95 TYR A N 1
ATOM 758 C CA . TYR A 1 95 ? -11.031 1.270 4.208 1.00 82.81 95 TYR A CA 1
ATOM 759 C C . TYR A 1 95 ? -12.228 0.892 5.082 1.00 82.81 95 TYR A C 1
ATOM 761 O O . TYR A 1 95 ? -12.320 1.324 6.230 1.00 82.81 95 TYR A O 1
ATOM 769 N N . TRP A 1 96 ? -13.123 0.057 4.552 1.00 84.12 96 TRP A N 1
ATOM 770 C CA . TRP A 1 96 ? -14.058 -0.724 5.357 1.00 84.12 96 TRP A CA 1
ATOM 771 C C . TRP A 1 96 ? -13.355 -2.005 5.771 1.00 84.12 96 TRP A C 1
ATOM 773 O O . TRP A 1 96 ? -12.713 -2.647 4.936 1.00 84.12 96 TRP A O 1
ATOM 783 N N . ILE A 1 97 ? -13.509 -2.387 7.032 1.00 82.06 97 ILE A N 1
ATOM 784 C CA . ILE A 1 97 ? -13.079 -3.687 7.530 1.00 82.06 97 ILE A CA 1
ATOM 785 C C . ILE A 1 97 ? -14.295 -4.589 7.744 1.00 82.06 97 ILE A C 1
ATOM 787 O O . ILE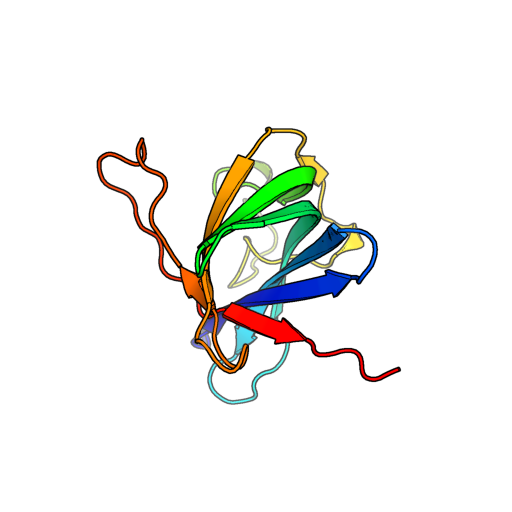 A 1 97 ? -15.342 -4.130 8.203 1.00 82.06 97 ILE A O 1
ATOM 791 N N . ALA A 1 98 ? -14.174 -5.860 7.362 1.00 78.19 98 ALA A N 1
ATOM 792 C CA . ALA A 1 98 ? -15.173 -6.867 7.708 1.00 78.19 98 ALA A CA 1
ATOM 793 C C . ALA A 1 98 ? -15.256 -7.044 9.236 1.00 78.19 98 ALA A C 1
ATOM 795 O O . ALA A 1 98 ? -14.259 -6.862 9.931 1.00 78.19 98 ALA A O 1
ATOM 796 N N . ASP A 1 99 ? -16.422 -7.440 9.756 1.00 73.38 99 ASP A N 1
ATOM 797 C CA . ASP A 1 99 ? -16.648 -7.588 11.206 1.00 73.38 99 ASP A CA 1
ATOM 798 C C . ASP A 1 99 ? -15.686 -8.594 11.871 1.00 73.38 99 ASP A C 1
ATOM 800 O O . ASP A 1 99 ? -15.399 -8.506 13.063 1.00 73.38 99 ASP A O 1
ATOM 804 N N . ASP A 1 100 ? -15.183 -9.560 11.100 1.00 73.69 100 ASP A N 1
ATOM 805 C CA . ASP A 1 100 ? -14.210 -10.570 11.525 1.00 73.69 100 ASP A CA 1
ATOM 806 C C . ASP A 1 100 ? -12.749 -10.162 11.266 1.00 73.69 100 ASP A C 1
ATOM 808 O O . ASP A 1 100 ? -11.837 -10.966 11.458 1.00 73.69 100 ASP A O 1
ATOM 812 N N . PHE A 1 101 ? -12.524 -8.919 10.832 1.00 69.31 101 PHE A N 1
ATOM 813 C CA . PHE A 1 101 ? -11.222 -8.343 10.502 1.00 69.31 101 PHE A CA 1
ATOM 814 C C . PHE A 1 101 ? -10.468 -9.077 9.375 1.00 69.31 101 PHE A C 1
ATOM 816 O O . PHE A 1 101 ? -9.263 -8.887 9.212 1.00 69.31 101 PHE A O 1
ATOM 823 N N . SER A 1 102 ? -11.158 -9.900 8.574 1.00 72.69 102 SER A N 1
ATOM 824 C CA . SER A 1 102 ? -10.529 -10.734 7.538 1.00 72.69 102 SER A CA 1
ATOM 825 C C . SER A 1 102 ? -10.235 -10.003 6.224 1.00 72.69 102 SER A C 1
ATOM 827 O O . SER A 1 102 ? -9.374 -10.437 5.456 1.00 72.69 102 SER A O 1
ATOM 829 N N . GLU A 1 103 ? -10.929 -8.895 5.953 1.00 75.38 103 GLU A N 1
ATOM 830 C CA . GLU A 1 103 ? -10.905 -8.214 4.657 1.00 75.38 103 GLU A CA 1
ATOM 831 C C . GLU A 1 103 ? -10.885 -6.690 4.826 1.00 75.38 103 GLU A C 1
ATOM 833 O O . GLU A 1 103 ? -11.635 -6.141 5.636 1.00 75.38 103 GLU A O 1
ATOM 838 N N . LEU A 1 104 ? -10.066 -6.007 4.013 1.00 76.88 104 LEU A N 1
ATOM 839 C CA . LEU A 1 104 ? -10.154 -4.563 3.795 1.00 76.88 104 LEU A CA 1
ATOM 840 C C . LEU A 1 104 ? -10.712 -4.275 2.411 1.00 76.88 104 LEU A C 1
ATOM 842 O O . LEU A 1 104 ? -10.152 -4.703 1.402 1.00 76.88 104 LEU A O 1
ATOM 846 N N . ARG A 1 105 ? -11.765 -3.463 2.366 1.00 76.94 105 ARG A N 1
ATOM 847 C CA . ARG A 1 105 ? -12.347 -2.946 1.127 1.00 76.94 105 ARG A CA 1
ATOM 848 C C . ARG A 1 105 ? -12.064 -1.461 1.029 1.00 76.94 105 ARG A C 1
ATOM 850 O O . ARG A 1 105 ? -12.401 -0.706 1.938 1.00 76.94 105 ARG A O 1
ATOM 857 N N . PHE A 1 106 ? -11.406 -1.049 -0.048 1.00 74.94 106 PHE A N 1
ATOM 858 C CA . PHE A 1 106 ? -11.051 0.350 -0.265 1.00 74.94 106 PHE A CA 1
ATOM 859 C C . PHE A 1 106 ? -12.301 1.240 -0.283 1.00 74.94 106 PHE A C 1
ATOM 861 O O . PHE A 1 106 ? -13.298 0.909 -0.924 1.00 74.94 106 PHE A O 1
ATOM 868 N N . ILE A 1 107 ? -12.236 2.374 0.418 1.00 65.62 107 ILE A N 1
ATOM 869 C CA . ILE A 1 107 ? -13.251 3.426 0.383 1.00 65.62 107 ILE A CA 1
ATOM 870 C C . ILE A 1 107 ? -12.639 4.631 -0.316 1.00 65.62 107 ILE A C 1
ATOM 872 O O . ILE A 1 107 ? -11.594 5.142 0.089 1.00 65.62 107 ILE A O 1
ATOM 876 N N . CYS A 1 108 ? -13.331 5.137 -1.328 1.00 67.81 108 CYS A N 1
ATOM 877 C CA . CYS A 1 108 ? -12.945 6.383 -1.966 1.00 67.81 108 CYS A CA 1
ATOM 878 C C . CYS A 1 108 ? -12.938 7.534 -0.945 1.00 67.81 108 CYS A C 1
ATOM 880 O O . CYS A 1 108 ? -13.933 7.717 -0.238 1.00 67.81 108 CYS A O 1
ATOM 882 N N . PRO A 1 109 ? -11.865 8.342 -0.869 1.00 62.62 109 PRO A N 1
ATOM 883 C CA . PRO A 1 109 ? -11.874 9.577 -0.097 1.00 62.62 109 PRO A CA 1
ATOM 884 C C . PRO A 1 109 ? -13.087 10.443 -0.444 1.00 62.62 109 PRO A C 1
ATOM 886 O O . PRO A 1 109 ? -13.400 10.608 -1.623 1.00 62.62 109 PRO A O 1
ATOM 889 N N . GLU A 1 110 ? -13.735 11.045 0.557 1.00 55.78 110 GLU A N 1
ATOM 890 C CA . GLU A 1 1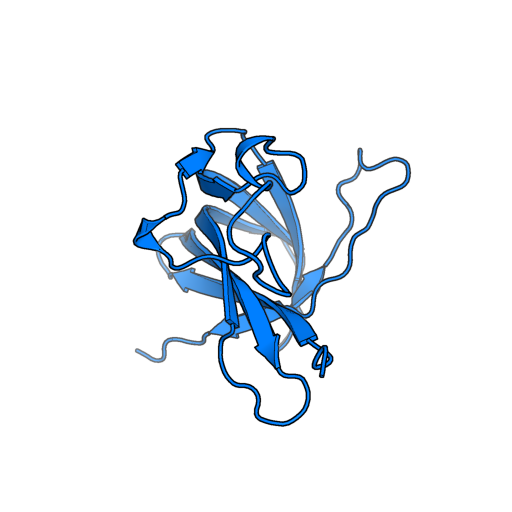10 ? -14.961 11.850 0.375 1.00 55.78 110 GLU A CA 1
ATOM 891 C C . GLU A 1 110 ? -14.776 13.030 -0.605 1.00 55.78 110 GLU A C 1
ATOM 893 O O . GLU A 1 110 ? -15.743 13.508 -1.188 1.00 55.78 110 GLU A O 1
ATOM 898 N N . ASN A 1 111 ? -13.527 13.445 -0.858 1.00 57.31 111 ASN A N 1
ATOM 899 C CA . ASN A 1 111 ? -13.156 14.505 -1.804 1.00 57.31 111 ASN A CA 1
ATOM 900 C C . ASN A 1 111 ? -12.579 13.992 -3.143 1.00 57.31 111 ASN A C 1
ATOM 902 O O . ASN A 1 111 ? -12.084 14.785 -3.946 1.00 57.31 111 ASN A O 1
ATOM 906 N N . SER A 1 112 ? -12.593 12.681 -3.399 1.00 57.06 112 SER A N 1
ATOM 907 C CA . SER A 1 112 ? -12.107 12.099 -4.658 1.00 57.06 112 SER A CA 1
ATOM 908 C C . SER A 1 112 ? -13.208 12.152 -5.717 1.00 57.06 112 SER A C 1
ATOM 910 O O . SER A 1 112 ? -13.929 11.190 -5.939 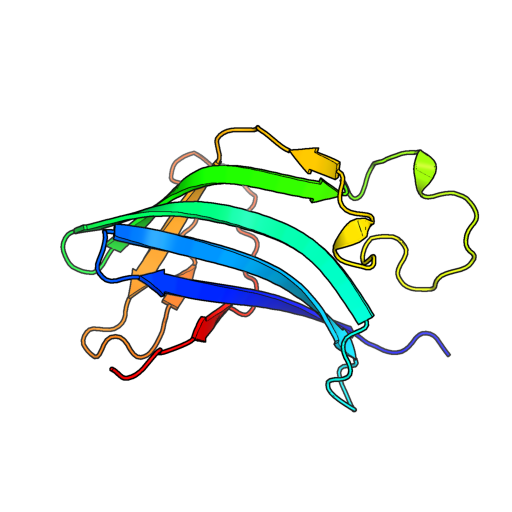1.00 57.06 112 SER A O 1
ATOM 912 N N . ALA A 1 113 ? -13.366 13.317 -6.348 1.00 50.31 113 ALA A N 1
ATOM 913 C CA . ALA A 1 113 ? -14.508 13.589 -7.220 1.00 50.31 113 ALA A CA 1
ATOM 914 C C . ALA A 1 113 ? -14.700 12.581 -8.372 1.00 50.31 113 ALA A C 1
ATOM 916 O O . ALA A 1 113 ? -15.839 12.405 -8.770 1.00 50.31 113 ALA A O 1
ATOM 917 N N . ASP A 1 114 ? -13.657 11.892 -8.865 1.00 48.94 114 ASP A N 1
ATOM 918 C CA . ASP A 1 114 ? -13.785 10.990 -10.030 1.00 48.94 114 ASP A CA 1
ATOM 919 C C . ASP A 1 114 ? -12.731 9.858 -10.122 1.00 48.94 114 ASP A C 1
ATOM 921 O O . ASP A 1 114 ? -12.623 9.194 -11.152 1.00 48.94 114 ASP A O 1
ATOM 925 N N . TYR A 1 115 ? -11.920 9.608 -9.084 1.00 53.28 115 TYR A N 1
ATOM 926 C CA . TYR A 1 115 ? -10.808 8.642 -9.173 1.00 53.28 115 TYR A CA 1
ATOM 927 C C . TYR A 1 115 ? -10.713 7.739 -7.944 1.00 53.28 115 TYR A C 1
ATOM 929 O O . TYR A 1 115 ? -9.811 7.861 -7.116 1.00 53.28 115 TYR A O 1
ATOM 937 N N . CYS A 1 116 ? -11.641 6.791 -7.853 1.00 59.72 116 CYS A N 1
ATOM 938 C CA . CYS A 1 116 ? -11.473 5.617 -7.008 1.00 59.72 116 CYS A CA 1
ATOM 939 C C . CYS A 1 116 ? -10.585 4.618 -7.750 1.00 59.72 116 CYS A C 1
ATOM 941 O O . CYS A 1 116 ? -11.007 4.055 -8.759 1.00 59.72 116 CYS A O 1
ATOM 943 N N . VAL A 1 117 ? -9.354 4.404 -7.286 1.00 55.69 117 VAL A N 1
ATOM 944 C CA . VAL A 1 117 ? -8.523 3.318 -7.817 1.00 55.69 117 VAL A CA 1
ATOM 945 C C . VAL A 1 117 ? -8.580 2.165 -6.830 1.00 55.69 117 VAL A C 1
ATOM 947 O O . VAL A 1 117 ? -8.018 2.247 -5.741 1.00 55.69 117 VAL A O 1
ATOM 950 N N . GLU A 1 118 ? -9.283 1.102 -7.208 1.00 59.09 118 GLU A N 1
ATOM 951 C CA . GLU A 1 118 ? -9.277 -0.147 -6.455 1.00 59.09 118 GLU A CA 1
ATOM 952 C C . GLU A 1 118 ? -7.984 -0.906 -6.762 1.00 59.09 118 GLU A C 1
ATOM 954 O O . GLU A 1 118 ? -7.717 -1.289 -7.902 1.00 59.09 118 GLU A O 1
ATOM 959 N N . PHE A 1 119 ? -7.169 -1.119 -5.734 1.00 63.38 119 PHE A N 1
ATOM 960 C CA . PHE A 1 119 ? -6.047 -2.050 -5.780 1.00 63.38 119 PHE A CA 1
ATOM 961 C C . PHE A 1 119 ? -6.399 -3.285 -4.963 1.00 63.38 119 PHE A C 1
ATOM 963 O O . PHE A 1 119 ? -7.113 -3.195 -3.963 1.00 63.38 119 PHE A O 1
ATOM 970 N N . THR A 1 120 ? -5.871 -4.445 -5.355 1.00 70.00 120 THR A N 1
ATOM 971 C CA . THR A 1 120 ? -5.944 -5.616 -4.484 1.00 70.00 120 THR A CA 1
ATOM 972 C C . THR A 1 120 ? -5.124 -5.342 -3.227 1.00 70.00 120 THR A C 1
ATOM 974 O O . THR A 1 120 ? -3.910 -5.137 -3.313 1.00 70.00 120 THR A O 1
ATOM 977 N N . THR A 1 121 ? -5.784 -5.351 -2.072 1.00 71.56 121 THR A N 1
ATOM 978 C CA . THR A 1 121 ? -5.165 -5.081 -0.775 1.00 71.56 121 THR A CA 1
ATOM 979 C C . THR A 1 121 ? -5.066 -6.362 0.038 1.00 71.56 121 THR A C 1
ATOM 981 O O . THR A 1 121 ? -6.055 -7.058 0.249 1.00 71.56 121 THR A O 1
ATOM 984 N N . TYR A 1 122 ? -3.863 -6.654 0.518 1.00 75.88 122 TYR A N 1
ATOM 985 C CA . TYR A 1 122 ? -3.562 -7.770 1.404 1.00 75.88 122 TYR A CA 1
ATOM 986 C C . TYR A 1 122 ? -3.246 -7.241 2.806 1.00 75.88 122 TYR A C 1
ATOM 988 O O . TYR A 1 122 ? -2.457 -6.307 2.955 1.00 75.88 122 TYR A O 1
ATOM 996 N N . ILE A 1 123 ? -3.828 -7.858 3.834 1.00 74.19 123 ILE A N 1
ATOM 997 C CA . ILE A 1 123 ? -3.506 -7.571 5.236 1.00 74.19 123 ILE A CA 1
ATOM 998 C C . ILE A 1 123 ? -2.535 -8.636 5.727 1.00 74.19 123 ILE A C 1
ATOM 1000 O O . ILE A 1 123 ? -2.811 -9.834 5.623 1.00 74.19 123 ILE A O 1
ATOM 1004 N N . LYS A 1 124 ? -1.405 -8.215 6.290 1.00 73.56 124 LYS A N 1
ATOM 1005 C CA . LYS A 1 124 ? -0.504 -9.126 6.988 1.00 73.56 124 LYS A CA 1
ATOM 1006 C C . LYS A 1 124 ? -0.887 -9.178 8.464 1.00 73.56 124 LYS A C 1
ATOM 1008 O O . LYS A 1 124 ? -0.746 -8.191 9.177 1.00 73.56 124 LYS A O 1
ATOM 1013 N N . VAL A 1 125 ? -1.341 -10.346 8.911 1.00 63.97 125 VAL A N 1
ATOM 1014 C CA . VAL A 1 125 ? -1.602 -10.616 10.329 1.00 63.97 125 VAL A CA 1
ATOM 1015 C C . VAL A 1 125 ? -0.299 -11.072 10.979 1.00 63.97 125 VAL A C 1
ATOM 1017 O O . VAL A 1 125 ? 0.222 -12.144 10.662 1.00 63.97 125 VAL A O 1
ATOM 1020 N N . THR A 1 126 ? 0.258 -10.258 11.870 1.00 54.91 126 THR A N 1
ATOM 1021 C CA . THR A 1 126 ? 1.335 -10.683 12.768 1.00 54.91 126 THR A CA 1
ATOM 1022 C C . THR A 1 126 ? 0.703 -11.314 14.002 1.00 54.91 126 THR A C 1
ATOM 1024 O O . THR A 1 126 ? 0.166 -10.603 14.845 1.00 54.91 126 THR A O 1
ATOM 1027 N N . ASN A 1 127 ? 0.725 -12.646 14.093 1.00 42.31 127 ASN A N 1
ATOM 1028 C CA . ASN A 1 127 ? 0.364 -13.324 15.338 1.00 42.31 127 ASN A CA 1
ATOM 1029 C C . ASN A 1 127 ? 1.432 -13.025 16.412 1.00 42.31 127 ASN A C 1
ATOM 1031 O O . ASN A 1 127 ? 2.619 -13.054 16.065 1.00 42.31 127 ASN A O 1
ATOM 1035 N N . PRO A 1 128 ? 1.032 -12.747 17.667 1.00 47.03 128 PRO A N 1
ATOM 1036 C CA . PRO A 1 128 ? 1.952 -12.593 18.794 1.00 47.03 128 PRO A CA 1
ATOM 1037 C C . PRO A 1 128 ? 2.700 -13.889 19.143 1.00 47.03 128 PRO A C 1
ATOM 1039 O O . PRO A 1 128 ? 2.170 -14.993 18.866 1.00 47.03 128 PRO A O 1
#

Organism: NCBI:txid237019

Foldseek 3Di:
DLFDKAWAKEWEADPVQKIKIWIFMAGPPPRHTPATQKIFMFGWDDDPQKIKTKTQWMFGDDPPPPVLPDPPDSCSNGDHPVPTHTDRPIDIWMWGADPVRQDTDGDPDPPNPDDDDDHHYHYDDDDD

pLDDT: mean 77.28, std 14.2, range [42.31, 94.81]

Radius of gyration: 15.56 Å; chains: 1; bounding box: 33×31×43 Å

Secondary structure (DSSP, 8-state):
----EEEEEEEEE-TTSEEEEEEEEEETTT--EEEEEEEEEEEEEEETTEEEEEEEEEEE--TT-GGGSSS--S-TT-B-GGG-EE-----EEEEEE-TTS--EEEE--TT-SS-----EEEEE----

Sequence (128 aa):
MNGLYEGYHIFEFKEDGTYIGEMAARTLDTKELIGYRGIEEGIYVINENKITMTRTKGFSRNINDPSFVDDNSPFPTFVPKDALIPDNGPQEIYYWIADDFSELRFICPENSADYCVEFTTYIKVTNP